Protein AF-A0A7C2KXH8-F1 (afdb_monomer_lite)

Secondary structure (DSSP, 8-state):
--SSHHHHHHHHHHHHHHHHHHHHHHHHHHHHHHHHHHHHHHHT-HHHHHHHHHHHHHHTTSS-HHHHHHHHHHHH-

pLDDT: mean 75.17, std 13.09, range [52.44, 97.06]

Foldseek 3Di:
DPPPVVVVVVVVVVVVVVVVVVVVVVVVVVVVVVVVVVVVVQVVPVLNVVLVVLVVCVVVVVDDPVRNVVVNVVSVD

Sequence (77 aa):
MMQEAGMDMMWGMSGMMAFMILAWVVVIAAIVAAVWWAVRYIRSNPRNAALDILRERYARGEISREEYESRRRDLAA

Structure (mmCIF, N/CA/C/O backbone):
data_AF-A0A7C2KXH8-F1
#
_entry.id   AF-A0A7C2KXH8-F1
#
loop_
_atom_site.group_PDB
_atom_site.id
_atom_site.type_symbol
_atom_site.label_atom_id
_atom_site.label_alt_id
_atom_site.label_comp_id
_atom_site.label_asym_id
_atom_site.label_entity_id
_atom_site.label_seq_id
_atom_site.pdbx_PDB_ins_code
_atom_site.Cartn_x
_atom_site.Cartn_y
_atom_site.Cartn_z
_atom_site.occupancy
_atom_site.B_iso_or_equiv
_atom_site.auth_seq_id
_atom_site.auth_comp_id
_atom_site.auth_asym_id
_atom_site.auth_atom_id
_atom_site.pdbx_PDB_model_num
ATOM 1 N N . MET A 1 1 ? 34.470 -0.944 -42.213 1.00 57.06 1 MET A N 1
ATOM 2 C CA . MET A 1 1 ? 34.565 -1.143 -40.748 1.00 57.06 1 MET A CA 1
ATOM 3 C C . MET A 1 1 ? 33.781 -0.117 -39.917 1.00 57.06 1 MET A C 1
ATOM 5 O O . MET A 1 1 ? 33.625 -0.349 -38.734 1.00 57.06 1 MET A O 1
ATOM 9 N N . MET A 1 2 ? 33.234 0.977 -40.479 1.00 60.31 2 MET A N 1
ATOM 10 C CA . MET A 1 2 ? 32.467 1.973 -39.693 1.00 60.31 2 MET A CA 1
ATOM 11 C C . MET A 1 2 ? 30.977 1.638 -39.471 1.00 60.31 2 MET A C 1
ATOM 13 O O . MET A 1 2 ? 30.276 2.411 -38.833 1.00 60.31 2 MET A O 1
ATOM 17 N N . GLN A 1 3 ? 30.470 0.525 -40.009 1.00 57.56 3 GLN A N 1
ATOM 18 C CA . GLN A 1 3 ? 29.028 0.237 -40.008 1.00 57.56 3 GLN A CA 1
ATOM 19 C C . GLN A 1 3 ? 28.564 -0.578 -38.787 1.00 57.56 3 GLN A C 1
ATOM 21 O O . GLN A 1 3 ? 27.379 -0.574 -38.479 1.00 57.56 3 GLN A O 1
ATOM 26 N N . GLU A 1 4 ? 29.485 -1.214 -38.054 1.00 56.47 4 GLU A N 1
ATOM 27 C CA . GLU A 1 4 ? 29.132 -2.061 -36.902 1.00 56.47 4 GLU A CA 1
ATOM 28 C C . GLU A 1 4 ? 28.962 -1.246 -35.609 1.00 56.47 4 GLU A C 1
ATOM 30 O O . GLU A 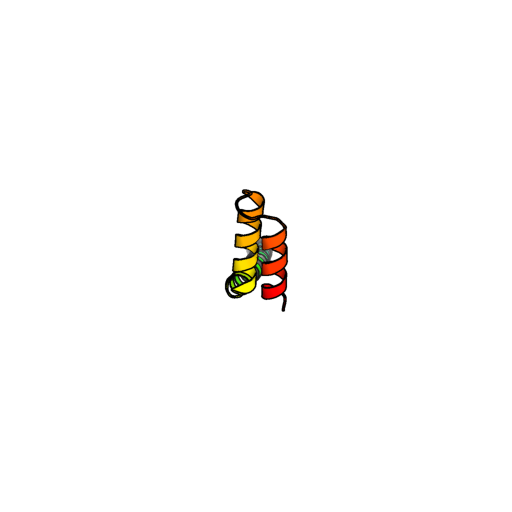1 4 ? 27.984 -1.423 -34.892 1.00 56.47 4 GLU A O 1
ATOM 35 N N . ALA A 1 5 ? 29.795 -0.219 -35.396 1.00 58.34 5 ALA A N 1
ATOM 36 C CA . ALA A 1 5 ? 29.751 0.620 -34.190 1.00 58.34 5 ALA A CA 1
ATOM 37 C C . ALA A 1 5 ? 28.463 1.462 -34.026 1.00 58.34 5 ALA A C 1
ATOM 39 O O . ALA A 1 5 ? 28.181 1.967 -32.939 1.00 58.34 5 ALA A O 1
ATOM 40 N N . GLY A 1 6 ? 27.679 1.642 -35.096 1.00 58.56 6 GLY A N 1
ATOM 41 C CA . GLY A 1 6 ? 26.410 2.375 -35.050 1.00 58.56 6 GLY A CA 1
ATOM 42 C C . GLY A 1 6 ? 25.250 1.560 -34.469 1.00 58.56 6 GLY A C 1
ATOM 43 O O . GLY A 1 6 ? 24.375 2.124 -33.811 1.00 58.56 6 GLY A O 1
ATOM 44 N N . MET A 1 7 ? 25.252 0.236 -34.668 1.00 60.06 7 MET A N 1
ATOM 45 C CA . MET A 1 7 ? 24.184 -0.640 -34.168 1.00 60.06 7 MET A CA 1
ATOM 46 C C . MET A 1 7 ? 24.316 -0.893 -32.662 1.00 60.06 7 MET A C 1
ATOM 48 O O . MET A 1 7 ? 23.306 -0.892 -31.953 1.00 60.06 7 MET A O 1
ATOM 52 N N . ASP A 1 8 ? 25.547 -0.997 -32.160 1.00 59.47 8 ASP A N 1
ATOM 53 C CA . ASP A 1 8 ? 25.832 -1.237 -30.740 1.00 59.47 8 ASP A CA 1
ATOM 54 C C . ASP A 1 8 ? 25.449 -0.037 -29.860 1.00 59.47 8 ASP A C 1
ATOM 56 O O . ASP A 1 8 ? 24.906 -0.201 -28.764 1.00 59.47 8 ASP A O 1
ATOM 60 N N . MET A 1 9 ? 25.653 1.190 -30.358 1.00 60.88 9 MET A N 1
ATOM 61 C CA . MET A 1 9 ? 25.245 2.407 -29.646 1.00 60.88 9 MET A CA 1
ATOM 62 C C . MET A 1 9 ? 23.721 2.599 -29.623 1.00 60.88 9 MET A C 1
ATOM 64 O O . MET A 1 9 ? 23.186 3.050 -28.609 1.00 60.88 9 MET A O 1
ATOM 68 N N . MET A 1 10 ? 22.996 2.210 -30.680 1.00 59.97 10 MET A N 1
ATOM 69 C CA . MET A 1 10 ? 21.524 2.240 -30.685 1.00 59.97 10 MET A CA 1
ATOM 70 C C . MET A 1 10 ? 20.917 1.207 -29.723 1.00 59.97 10 MET A C 1
ATOM 72 O O . MET A 1 10 ? 19.973 1.527 -28.995 1.00 59.97 10 MET A O 1
ATOM 76 N N . TRP A 1 11 ? 21.477 -0.005 -29.665 1.00 64.25 11 TRP A N 1
ATOM 77 C CA . TRP A 1 11 ? 21.053 -1.030 -28.706 1.00 64.25 11 TRP A CA 1
ATOM 78 C C . TRP A 1 11 ? 21.369 -0.632 -27.258 1.00 64.25 11 TRP A C 1
ATOM 80 O O . TRP A 1 11 ? 20.497 -0.750 -26.392 1.00 64.25 11 TRP A O 1
ATOM 90 N N . GLY A 1 12 ? 22.553 -0.067 -26.998 1.00 68.31 12 GLY A N 1
ATOM 91 C CA . GLY A 1 12 ? 22.948 0.416 -25.670 1.00 68.31 12 GLY A CA 1
ATOM 92 C C . GLY A 1 12 ? 22.039 1.522 -25.120 1.00 68.31 12 GLY A C 1
ATOM 93 O O . GLY A 1 12 ? 21.643 1.477 -23.953 1.00 68.31 12 GLY A O 1
ATOM 94 N N . MET A 1 13 ? 21.623 2.468 -25.968 1.00 68.62 13 MET A N 1
ATOM 95 C CA . MET A 1 13 ? 20.705 3.548 -25.578 1.00 68.62 13 MET A CA 1
ATOM 96 C C . MET A 1 13 ? 19.302 3.017 -25.231 1.00 68.62 13 MET A C 1
ATOM 98 O O . MET A 1 13 ? 18.671 3.473 -24.275 1.00 68.62 13 MET A O 1
ATOM 102 N N . SER A 1 14 ? 18.818 2.026 -25.990 1.00 74.00 14 SER A N 1
ATOM 103 C CA . SER A 1 14 ? 17.503 1.411 -25.767 1.00 74.00 14 SER A CA 1
ATOM 104 C C . SER A 1 14 ? 17.442 0.596 -24.468 1.00 74.00 14 SER A C 1
ATOM 106 O O . SER A 1 14 ? 16.442 0.651 -23.749 1.00 74.00 14 SER A O 1
ATOM 108 N N . GLY A 1 15 ? 18.539 -0.081 -24.107 1.00 81.00 15 GLY A N 1
ATOM 109 C CA . GLY A 1 15 ? 18.646 -0.845 -22.864 1.00 81.00 15 GLY A CA 1
ATOM 110 C C . GLY A 1 15 ? 18.579 0.036 -21.613 1.00 81.00 15 GLY A C 1
ATOM 111 O O . GLY A 1 15 ? 17.911 -0.319 -20.642 1.00 81.00 15 GLY A O 1
ATOM 112 N N . MET A 1 16 ? 19.196 1.221 -21.650 1.00 79.94 16 MET A N 1
ATOM 113 C CA . MET A 1 16 ? 19.164 2.177 -20.535 1.00 79.94 16 MET A CA 1
ATOM 114 C C . MET A 1 16 ? 17.752 2.729 -20.281 1.00 79.94 16 MET A C 1
ATOM 116 O O . MET A 1 16 ? 17.310 2.806 -19.132 1.00 79.94 16 MET A O 1
ATOM 120 N N . MET A 1 17 ? 17.014 3.048 -21.349 1.00 81.62 17 MET A N 1
ATOM 121 C CA . MET A 1 17 ? 15.620 3.501 -21.253 1.00 81.62 17 MET A CA 1
ATOM 122 C C . MET A 1 17 ? 14.690 2.396 -20.743 1.00 81.62 17 MET A C 1
ATOM 124 O O . MET A 1 17 ? 13.844 2.646 -19.882 1.00 81.62 17 MET A O 1
ATOM 128 N N . ALA A 1 18 ? 14.873 1.162 -21.220 1.00 86.44 18 ALA A N 1
ATOM 129 C CA . ALA A 1 18 ? 14.109 0.013 -20.747 1.00 86.44 18 ALA A CA 1
ATOM 130 C C . ALA A 1 18 ? 14.353 -0.256 -19.253 1.00 86.44 18 ALA A C 1
ATOM 132 O O . ALA A 1 18 ? 13.401 -0.486 -18.509 1.00 86.44 18 ALA A O 1
ATOM 133 N N . PHE A 1 19 ? 15.604 -0.159 -18.794 1.00 87.69 19 PHE A N 1
ATOM 134 C CA . PHE A 1 19 ? 15.949 -0.330 -17.383 1.00 87.69 19 PHE A CA 1
ATOM 135 C C . PHE A 1 19 ? 15.326 0.751 -16.491 1.00 87.69 19 PHE A C 1
ATOM 137 O O . PHE A 1 19 ? 14.798 0.429 -15.428 1.00 87.69 19 PHE A O 1
ATOM 144 N N . MET A 1 20 ? 15.310 2.017 -16.925 1.00 88.19 20 MET A N 1
ATOM 145 C CA . MET A 1 20 ? 14.617 3.086 -16.193 1.00 88.19 20 MET A CA 1
ATOM 146 C C . MET A 1 20 ? 13.119 2.806 -16.048 1.00 88.19 20 MET A C 1
ATOM 148 O O . MET A 1 20 ? 12.576 2.937 -14.952 1.00 88.19 20 MET A O 1
ATOM 152 N N . ILE A 1 21 ? 12.448 2.407 -17.132 1.00 91.62 21 ILE A N 1
ATOM 153 C CA . ILE A 1 21 ? 11.017 2.076 -17.093 1.00 91.62 21 ILE A CA 1
ATOM 154 C C . ILE A 1 21 ? 10.778 0.871 -16.180 1.00 91.62 21 ILE A C 1
ATOM 156 O O . ILE A 1 21 ? 9.874 0.905 -15.349 1.00 91.62 21 ILE A O 1
ATOM 160 N N . LEU A 1 22 ? 11.610 -0.167 -16.280 1.00 94.06 22 LEU A N 1
ATOM 161 C CA . LEU A 1 22 ? 11.529 -1.342 -15.417 1.00 94.06 22 LEU A CA 1
ATOM 162 C C . LEU A 1 22 ? 11.690 -0.960 -13.936 1.00 94.06 22 LEU A C 1
ATOM 164 O O . LEU A 1 22 ? 10.906 -1.406 -13.102 1.00 94.06 22 LEU A O 1
ATOM 168 N N . ALA A 1 23 ? 12.651 -0.093 -13.610 1.00 93.12 23 ALA A N 1
ATOM 169 C CA . ALA A 1 23 ? 12.850 0.408 -12.253 1.00 93.12 23 ALA A CA 1
ATOM 170 C C . ALA A 1 23 ? 11.606 1.151 -11.737 1.00 93.12 23 ALA A C 1
ATOM 172 O O . ALA A 1 23 ? 11.168 0.905 -10.614 1.00 93.12 23 ALA A O 1
ATOM 173 N N . TRP A 1 24 ? 10.977 1.989 -12.566 1.00 95.25 24 TRP A N 1
ATOM 174 C CA . TRP A 1 24 ? 9.710 2.645 -12.222 1.00 95.25 24 TRP A CA 1
ATOM 175 C C . TRP A 1 24 ? 8.566 1.655 -12.003 1.00 95.25 24 TRP A C 1
ATOM 177 O O . TRP A 1 24 ? 7.806 1.806 -11.046 1.00 95.25 24 TRP A O 1
ATOM 187 N N . VAL A 1 25 ? 8.458 0.617 -12.835 1.00 96.56 25 VAL A N 1
ATOM 188 C CA . VAL A 1 25 ? 7.465 -0.453 -12.653 1.00 96.56 25 VAL A CA 1
ATOM 189 C C . VAL A 1 25 ? 7.677 -1.164 -11.317 1.00 96.56 25 VAL A C 1
ATOM 191 O O . VAL A 1 25 ? 6.707 -1.397 -10.599 1.00 96.56 25 VAL A O 1
ATOM 194 N N . VAL A 1 26 ? 8.926 -1.451 -10.938 1.00 96.81 26 VAL A N 1
ATOM 195 C CA . VAL A 1 26 ? 9.254 -2.056 -9.637 1.00 96.81 26 VAL A CA 1
ATOM 196 C C . VAL A 1 26 ? 8.870 -1.130 -8.482 1.00 96.81 26 VAL A C 1
ATOM 198 O O . VAL A 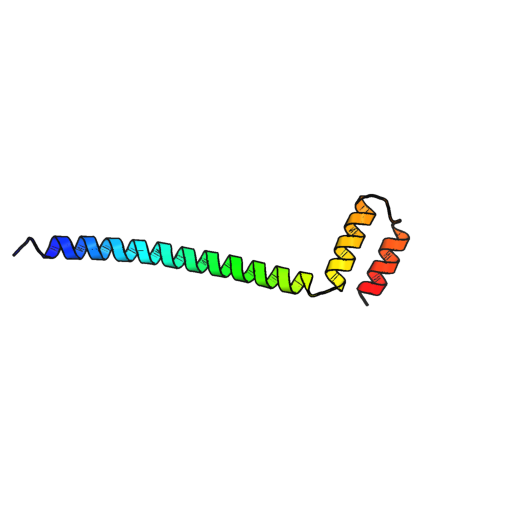1 26 ? 8.266 -1.592 -7.516 1.00 96.81 26 VAL A O 1
ATOM 201 N N . VAL A 1 27 ? 9.153 0.172 -8.583 1.00 96.38 27 VAL A N 1
ATOM 202 C CA . VAL A 1 27 ? 8.756 1.162 -7.566 1.00 96.38 27 VAL A CA 1
ATOM 203 C C . VAL A 1 27 ? 7.234 1.200 -7.407 1.00 96.38 27 VAL A C 1
ATOM 205 O O . VAL A 1 27 ? 6.730 1.122 -6.287 1.00 96.38 27 VAL A O 1
ATOM 208 N N . ILE A 1 28 ? 6.488 1.261 -8.513 1.00 96.88 28 ILE A N 1
ATOM 209 C CA . ILE A 1 28 ? 5.020 1.257 -8.483 1.00 96.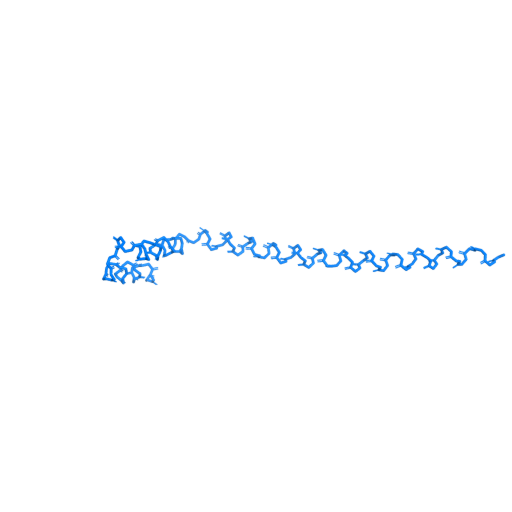88 28 ILE A CA 1
ATOM 210 C C . ILE A 1 28 ? 4.503 -0.054 -7.883 1.00 96.88 28 ILE A C 1
ATOM 212 O O . ILE A 1 28 ? 3.640 -0.026 -7.007 1.00 96.88 28 ILE A O 1
ATOM 216 N N . ALA A 1 29 ? 5.049 -1.197 -8.300 1.00 97.06 29 ALA A N 1
ATOM 217 C CA . ALA A 1 29 ? 4.673 -2.501 -7.766 1.00 97.06 29 ALA A CA 1
ATOM 218 C C . ALA A 1 29 ? 4.932 -2.593 -6.254 1.00 97.06 29 ALA A C 1
ATOM 220 O O . ALA A 1 29 ? 4.079 -3.094 -5.522 1.00 97.06 29 ALA A O 1
ATOM 221 N N . ALA A 1 30 ? 6.057 -2.057 -5.772 1.00 96.50 30 ALA A N 1
ATOM 222 C CA . ALA A 1 30 ? 6.376 -1.999 -4.349 1.00 96.50 30 ALA A CA 1
ATOM 223 C C . ALA A 1 30 ? 5.362 -1.146 -3.569 1.00 96.50 30 ALA A C 1
ATOM 225 O O . ALA A 1 30 ? 4.892 -1.573 -2.515 1.00 96.50 30 ALA A O 1
ATOM 226 N N . ILE A 1 31 ? 4.966 0.017 -4.101 1.00 96.75 31 ILE A N 1
ATOM 227 C CA . ILE A 1 31 ? 3.936 0.872 -3.487 1.00 96.75 31 ILE A CA 1
ATOM 228 C C . ILE A 1 31 ? 2.592 0.140 -3.440 1.00 96.75 31 ILE A C 1
ATOM 230 O O . ILE A 1 31 ? 1.956 0.087 -2.387 1.00 96.75 31 ILE A O 1
ATOM 234 N N . VAL A 1 32 ? 2.163 -0.458 -4.554 1.00 96.56 32 VAL A N 1
ATOM 235 C CA . VAL A 1 32 ? 0.895 -1.201 -4.627 1.00 96.56 32 VAL A CA 1
ATOM 236 C C . VAL A 1 32 ? 0.899 -2.375 -3.649 1.00 96.56 32 VAL A C 1
ATOM 238 O O . VAL A 1 32 ? -0.078 -2.563 -2.925 1.00 96.56 32 VAL A O 1
ATOM 241 N N . ALA A 1 33 ? 1.997 -3.129 -3.569 1.00 95.81 33 ALA A N 1
ATOM 242 C CA . ALA A 1 33 ? 2.148 -4.226 -2.620 1.00 95.81 33 ALA A CA 1
ATOM 243 C C . ALA A 1 33 ? 2.095 -3.736 -1.166 1.00 95.81 33 ALA A C 1
ATOM 245 O O . ALA A 1 33 ? 1.393 -4.333 -0.351 1.00 95.81 33 ALA A O 1
ATOM 246 N N . ALA A 1 34 ? 2.769 -2.625 -0.848 1.00 94.19 34 ALA A N 1
ATOM 247 C CA . ALA A 1 34 ? 2.742 -2.026 0.483 1.00 94.19 34 ALA A CA 1
ATOM 248 C C . ALA A 1 34 ? 1.326 -1.584 0.880 1.00 94.19 34 ALA A C 1
ATOM 250 O O . ALA A 1 34 ? 0.866 -1.911 1.974 1.00 94.19 34 ALA A O 1
ATOM 251 N N . VAL A 1 35 ? 0.601 -0.909 -0.020 1.00 93.75 35 VAL A N 1
ATOM 252 C CA . VAL A 1 35 ? -0.792 -0.495 0.214 1.00 93.75 35 VAL A CA 1
ATOM 253 C C . VAL A 1 35 ? -1.700 -1.713 0.363 1.00 93.75 35 VAL A C 1
ATOM 255 O O . VAL A 1 35 ? -2.506 -1.765 1.290 1.00 93.75 35 VAL A O 1
ATOM 258 N N . TRP A 1 36 ? -1.563 -2.717 -0.502 1.00 92.31 36 TRP A N 1
ATOM 259 C CA . TRP A 1 36 ? -2.364 -3.937 -0.430 1.00 92.31 36 TRP A CA 1
ATOM 260 C C . TRP A 1 36 ? -2.145 -4.684 0.890 1.00 92.31 36 TRP A C 1
ATOM 262 O O . TRP A 1 36 ? -3.111 -5.105 1.533 1.00 92.31 36 TRP A O 1
ATOM 272 N N . TRP A 1 37 ? -0.892 -4.783 1.340 1.00 87.44 37 TRP A N 1
ATOM 273 C CA . TRP A 1 37 ? -0.547 -5.413 2.611 1.00 87.44 37 TRP A CA 1
ATOM 274 C C . TRP A 1 37 ? -1.050 -4.599 3.808 1.00 87.44 37 TRP A C 1
ATOM 276 O O . TRP A 1 37 ? -1.648 -5.168 4.720 1.00 87.44 37 TRP A O 1
ATOM 286 N N . ALA A 1 38 ? -0.922 -3.270 3.768 1.00 83.62 38 ALA A N 1
ATOM 287 C CA . ALA A 1 38 ? -1.449 -2.375 4.797 1.00 83.62 38 ALA A CA 1
ATOM 288 C C . ALA A 1 38 ? -2.979 -2.464 4.908 1.00 83.62 38 ALA A C 1
ATOM 290 O O . ALA A 1 38 ? -3.509 -2.629 6.005 1.00 83.62 38 ALA A O 1
ATOM 291 N N . VAL A 1 39 ? -3.703 -2.435 3.785 1.00 80.69 39 VAL A N 1
ATOM 292 C CA . VAL A 1 39 ? -5.167 -2.596 3.766 1.00 80.69 39 VAL A CA 1
ATOM 293 C C . VAL A 1 39 ? -5.564 -3.973 4.285 1.00 80.69 39 VAL A C 1
ATOM 295 O O . VAL A 1 39 ? -6.527 -4.083 5.047 1.00 80.69 39 VAL A O 1
ATOM 298 N N . ARG A 1 40 ? -4.830 -5.029 3.914 1.00 77.00 40 ARG A N 1
ATOM 299 C CA . ARG A 1 40 ? -5.084 -6.378 4.425 1.00 77.00 40 ARG A CA 1
ATOM 300 C C . ARG A 1 40 ? -4.879 -6.445 5.934 1.00 77.00 40 ARG A C 1
ATOM 302 O O . ARG A 1 40 ? -5.762 -6.975 6.596 1.00 77.00 40 ARG A O 1
ATOM 309 N N . TYR A 1 41 ? -3.807 -5.848 6.452 1.00 69.75 41 TYR A N 1
ATOM 310 C CA . TYR A 1 41 ? -3.510 -5.773 7.883 1.00 69.75 41 TYR A CA 1
ATOM 311 C C . TYR A 1 41 ? -4.583 -4.990 8.659 1.00 69.75 41 TYR A C 1
ATOM 313 O O . TYR A 1 41 ? -5.067 -5.449 9.695 1.00 69.75 41 TYR A O 1
ATOM 321 N N . ILE A 1 42 ? -5.024 -3.847 8.121 1.00 64.12 42 ILE A N 1
ATOM 322 C CA . ILE A 1 42 ? -6.079 -3.011 8.713 1.00 64.12 42 ILE A CA 1
ATOM 323 C C . ILE A 1 42 ? -7.427 -3.745 8.715 1.00 64.12 42 ILE A C 1
ATOM 325 O O . ILE A 1 42 ? -8.115 -3.736 9.735 1.00 64.12 42 ILE A O 1
ATOM 329 N N . ARG A 1 43 ? -7.789 -4.432 7.621 1.00 58.56 43 ARG A N 1
ATOM 330 C CA . ARG A 1 43 ? -9.024 -5.235 7.538 1.00 58.56 43 ARG A CA 1
ATOM 331 C C . ARG A 1 43 ? -8.995 -6.494 8.402 1.00 58.56 43 ARG A C 1
ATOM 333 O O . ARG A 1 43 ? -10.054 -6.931 8.840 1.00 58.56 43 ARG A O 1
ATOM 340 N N . SER A 1 44 ? -7.826 -7.080 8.654 1.00 56.94 44 SER A N 1
ATOM 341 C CA . SER A 1 44 ? -7.685 -8.214 9.578 1.00 56.94 44 SER A CA 1
ATOM 342 C C . SER A 1 44 ? -7.708 -7.814 11.052 1.00 56.94 44 SER A C 1
ATOM 344 O O . SER A 1 44 ? -7.729 -8.703 11.897 1.00 56.94 44 SER A O 1
ATOM 346 N N . ASN A 1 45 ? -7.742 -6.516 11.377 1.00 59.06 45 ASN A N 1
ATOM 347 C CA . ASN A 1 45 ? -7.961 -6.060 12.742 1.00 59.06 45 ASN A CA 1
ATOM 348 C C . ASN A 1 45 ? -9.468 -5.794 12.953 1.00 59.06 45 ASN A C 1
ATOM 350 O O . ASN A 1 45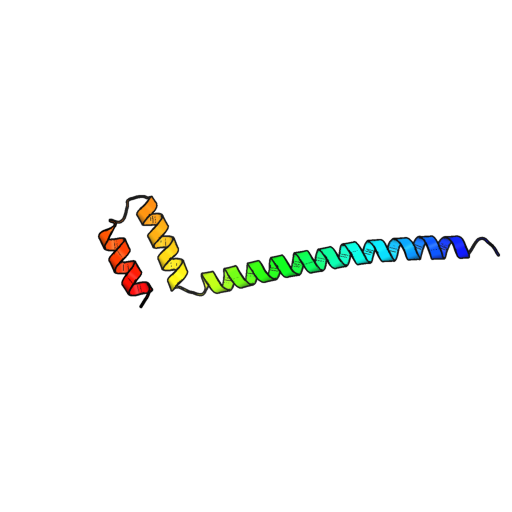 ? -9.943 -4.707 12.610 1.00 59.06 45 ASN A O 1
ATOM 354 N N . PRO A 1 46 ? -10.246 -6.744 13.513 1.00 60.41 46 PRO A N 1
ATOM 355 C CA . PRO A 1 46 ? -11.695 -6.594 13.689 1.00 60.41 46 PRO A CA 1
ATOM 356 C C . PRO A 1 46 ? -12.079 -5.336 14.484 1.00 60.41 46 PRO A C 1
ATOM 358 O O . PRO A 1 46 ? -13.150 -4.776 14.260 1.00 60.41 46 PRO A O 1
ATOM 361 N N . ARG A 1 47 ? -11.176 -4.828 15.339 1.00 61.50 47 ARG A N 1
ATOM 362 C CA . ARG A 1 47 ? -11.337 -3.543 16.038 1.00 61.50 47 ARG A CA 1
ATOM 363 C C . ARG A 1 47 ? -11.464 -2.344 15.089 1.00 61.50 47 ARG A C 1
ATOM 365 O O . ARG A 1 47 ? -12.333 -1.509 15.309 1.00 61.50 47 ARG A O 1
ATOM 372 N N . ASN A 1 48 ? -10.650 -2.254 14.034 1.00 61.00 48 ASN A N 1
ATOM 373 C CA . ASN A 1 48 ? -10.696 -1.108 13.113 1.00 61.00 48 ASN A CA 1
ATOM 374 C C . ASN A 1 48 ? -11.938 -1.152 12.220 1.00 61.00 48 ASN A C 1
ATOM 376 O O . ASN A 1 48 ? -12.594 -0.132 12.043 1.00 61.00 48 ASN A O 1
ATOM 380 N N . ALA A 1 49 ? -12.317 -2.341 11.742 1.00 64.62 49 ALA A N 1
ATOM 381 C CA . ALA A 1 49 ? -13.558 -2.515 10.991 1.00 64.62 49 ALA A CA 1
ATOM 382 C C . ALA A 1 49 ? -14.794 -2.151 11.837 1.00 64.62 49 ALA A C 1
ATOM 384 O O . ALA A 1 49 ? -15.704 -1.488 11.345 1.00 64.62 49 ALA A O 1
ATOM 385 N N . ALA A 1 50 ? -14.813 -2.529 13.121 1.00 66.19 50 ALA A N 1
ATOM 386 C CA . ALA A 1 50 ? -15.891 -2.159 14.036 1.00 66.19 50 ALA A CA 1
ATOM 387 C C . ALA A 1 50 ? -15.971 -0.640 14.258 1.00 66.19 50 ALA A C 1
ATOM 389 O O . ALA A 1 50 ? -17.071 -0.088 14.266 1.00 66.19 50 ALA A O 1
ATOM 390 N N . LEU A 1 51 ? -14.826 0.039 14.393 1.00 67.94 51 LEU A N 1
ATOM 391 C CA . LEU A 1 51 ? -14.764 1.493 14.561 1.00 67.94 51 LEU A CA 1
ATOM 392 C C . LEU A 1 51 ? -15.202 2.253 13.303 1.00 67.94 51 LEU A C 1
ATOM 394 O O . LEU A 1 51 ? -15.965 3.211 13.430 1.00 67.94 51 LEU A O 1
ATOM 398 N N . ASP A 1 52 ? -14.783 1.824 12.110 1.00 70.31 52 ASP A N 1
ATOM 399 C CA . ASP A 1 52 ? -15.199 2.451 10.846 1.00 70.31 52 ASP A CA 1
ATOM 400 C C . ASP A 1 52 ? -16.711 2.306 10.619 1.00 70.31 52 ASP A C 1
ATOM 402 O O . ASP A 1 52 ? -17.387 3.288 10.307 1.00 70.31 52 ASP A O 1
ATOM 406 N N . ILE A 1 53 ? -17.274 1.124 10.897 1.00 73.88 53 ILE A N 1
ATOM 407 C CA . ILE A 1 53 ? -18.726 0.891 10.839 1.00 73.88 53 ILE A CA 1
ATOM 408 C C . ILE A 1 53 ? -19.469 1.762 11.863 1.00 73.88 53 ILE A C 1
ATOM 410 O O . ILE A 1 53 ? -20.540 2.294 11.559 1.00 73.88 53 ILE A O 1
ATOM 414 N N . LEU A 1 54 ? -18.926 1.926 13.076 1.00 72.81 54 LEU A N 1
ATOM 415 C CA . LEU A 1 54 ? -19.519 2.793 14.099 1.00 72.81 54 LEU A CA 1
ATOM 416 C C . LEU A 1 54 ? -19.557 4.256 13.645 1.00 72.81 54 LEU A C 1
ATOM 418 O O . LEU A 1 54 ? -20.558 4.947 13.839 1.00 72.81 54 LEU A O 1
ATOM 422 N N . ARG A 1 55 ? -18.466 4.719 13.030 1.00 72.19 55 ARG A N 1
ATOM 423 C CA . ARG A 1 55 ? -18.315 6.091 12.538 1.00 72.19 55 ARG A CA 1
ATOM 424 C C . ARG A 1 55 ? -19.295 6.393 11.413 1.00 72.19 55 ARG A C 1
ATOM 426 O O . ARG A 1 55 ? -19.882 7.471 11.388 1.00 72.19 55 ARG A O 1
ATOM 433 N N . GLU A 1 56 ? -19.509 5.427 10.526 1.00 77.50 56 GLU A N 1
ATOM 434 C CA . GLU A 1 56 ? -20.452 5.557 9.422 1.00 77.50 56 GLU A CA 1
ATOM 435 C C . GLU A 1 56 ? -21.910 5.628 9.907 1.00 77.50 56 GLU A C 1
ATOM 437 O O . GLU A 1 56 ? -22.684 6.443 9.407 1.00 77.50 56 GLU A O 1
ATOM 442 N N . ARG A 1 57 ? -22.281 4.851 10.936 1.00 76.81 57 ARG A N 1
ATOM 443 C CA . ARG A 1 57 ? -23.626 4.915 11.547 1.00 76.81 57 ARG A CA 1
ATOM 444 C C . ARG A 1 57 ? -23.859 6.181 12.365 1.00 76.81 57 ARG A C 1
ATOM 446 O O . ARG A 1 57 ? -24.955 6.731 12.327 1.00 76.81 57 ARG A O 1
ATOM 453 N N . TYR A 1 58 ? -22.831 6.675 13.054 1.00 74.81 58 TYR A N 1
ATOM 454 C CA . TYR A 1 58 ? -22.884 7.979 13.717 1.00 74.81 58 TYR A CA 1
ATOM 455 C C . TYR A 1 58 ? -23.082 9.115 12.701 1.00 74.81 58 TYR A C 1
ATOM 457 O O . TYR A 1 58 ? -23.915 9.989 12.914 1.00 74.81 58 TYR A O 1
ATOM 465 N N . ALA A 1 59 ? -22.383 9.073 11.559 1.00 80.00 59 ALA A N 1
ATOM 466 C CA . ALA A 1 59 ? -22.549 10.057 10.485 1.00 80.00 59 ALA A CA 1
ATOM 467 C C . ALA A 1 59 ? -23.944 10.007 9.834 1.00 80.00 59 ALA A C 1
ATOM 469 O O . ALA A 1 59 ? -24.462 11.041 9.421 1.00 80.00 59 ALA A O 1
ATOM 470 N N . ARG A 1 60 ? -24.571 8.824 9.783 1.00 80.88 60 ARG A N 1
ATOM 471 C CA . ARG A 1 60 ? -25.980 8.660 9.384 1.00 80.88 60 ARG A CA 1
ATOM 472 C C . ARG A 1 60 ? -26.980 9.108 10.455 1.00 80.88 60 ARG A C 1
ATOM 474 O O . ARG A 1 60 ? -28.169 9.172 10.165 1.00 80.88 60 ARG A O 1
ATOM 481 N N . GLY A 1 61 ? -26.523 9.407 11.673 1.00 76.62 61 GLY A N 1
ATOM 482 C CA . GLY A 1 61 ? -27.380 9.772 12.801 1.00 76.62 61 GLY A CA 1
ATOM 483 C C . GLY A 1 61 ? -28.156 8.597 13.407 1.00 76.62 61 GLY A C 1
ATOM 484 O O . GLY A 1 61 ? -29.046 8.821 14.219 1.00 76.62 61 GLY A O 1
ATOM 485 N N . GLU A 1 62 ? -27.824 7.354 13.040 1.00 77.69 62 GLU A N 1
ATOM 486 C CA . GLU A 1 62 ? -28.471 6.141 13.571 1.00 77.69 62 GLU A CA 1
ATOM 487 C C . GLU A 1 62 ? -28.059 5.842 15.024 1.00 77.69 62 GLU A C 1
ATOM 489 O O . GLU A 1 62 ? -28.728 5.072 15.705 1.00 77.69 62 GLU A O 1
ATOM 494 N N . ILE A 1 63 ? -26.949 6.423 15.496 1.00 76.12 63 ILE A N 1
ATOM 495 C CA . ILE A 1 63 ? -26.377 6.194 16.830 1.00 76.12 63 ILE A CA 1
ATOM 496 C C . ILE A 1 63 ? -26.120 7.539 17.519 1.00 76.12 63 ILE A C 1
ATOM 498 O O . ILE A 1 63 ? -25.562 8.457 16.911 1.00 76.12 63 ILE A O 1
ATOM 502 N N . SER A 1 64 ? -26.489 7.647 18.801 1.00 75.88 64 SER A N 1
ATOM 503 C CA . SER A 1 64 ? -26.239 8.843 19.616 1.00 75.88 64 SER A CA 1
ATOM 504 C C . SER A 1 64 ? -24.758 8.968 20.006 1.00 75.88 64 SER A C 1
ATOM 506 O O . SER A 1 64 ? -24.010 7.990 20.082 1.00 75.88 64 SER A O 1
ATOM 508 N N . ARG A 1 65 ? -24.314 10.196 20.295 1.00 72.56 65 ARG A N 1
ATOM 509 C CA . ARG A 1 65 ? -22.928 10.483 20.698 1.00 72.56 65 ARG A CA 1
ATOM 510 C C . ARG A 1 65 ? -22.495 9.712 21.956 1.00 72.56 65 ARG A C 1
ATOM 512 O O . ARG A 1 65 ? -21.328 9.340 22.058 1.00 72.56 65 ARG A O 1
ATOM 519 N N . GLU A 1 66 ? -23.418 9.439 22.875 1.00 74.69 66 GLU A N 1
ATOM 520 C CA . GLU A 1 66 ? -23.149 8.700 24.118 1.00 74.69 66 GLU A CA 1
ATOM 521 C C . GLU A 1 66 ? -22.888 7.210 23.859 1.00 74.69 66 GLU A C 1
ATOM 523 O O . GLU A 1 66 ? -21.926 6.651 24.390 1.00 74.69 66 GLU A O 1
ATOM 528 N N . GLU A 1 67 ? -23.667 6.576 22.976 1.00 70.69 67 GLU A N 1
ATOM 529 C CA . GLU A 1 67 ? -23.413 5.191 22.553 1.00 70.69 67 GLU A CA 1
ATOM 530 C C . GLU A 1 67 ? -22.102 5.059 21.768 1.00 70.69 67 GLU A C 1
ATOM 532 O O . GLU A 1 67 ? -21.378 4.071 21.929 1.00 70.69 67 GLU A O 1
ATOM 537 N N . TYR A 1 68 ? -21.769 6.055 20.940 1.00 72.25 68 TYR A N 1
ATOM 538 C CA . TYR A 1 68 ? -20.499 6.086 20.214 1.00 72.25 68 TYR A CA 1
ATOM 539 C C . TYR A 1 68 ? -19.301 6.148 21.173 1.00 72.25 68 TYR A C 1
ATOM 541 O O . TYR A 1 68 ? -18.336 5.402 20.999 1.00 72.25 68 TYR A O 1
ATOM 549 N N . GLU A 1 69 ? -19.350 6.997 22.205 1.00 72.31 69 GLU A N 1
ATOM 550 C CA . GLU A 1 69 ? -18.253 7.111 23.173 1.00 72.31 69 GLU A CA 1
ATOM 551 C C . GLU A 1 69 ? -18.095 5.868 24.058 1.00 72.31 69 GLU A C 1
ATOM 553 O O . GLU A 1 69 ? -16.958 5.452 24.300 1.00 72.31 69 GLU A O 1
ATOM 558 N N . SER A 1 70 ? -19.199 5.250 24.490 1.00 73.88 70 SER A N 1
ATOM 559 C CA . SER A 1 70 ? -19.182 3.998 25.261 1.00 73.88 70 SER A CA 1
ATOM 560 C C . SER A 1 70 ? -18.521 2.867 24.470 1.00 73.88 70 SER A C 1
ATOM 562 O O . SER A 1 70 ? -17.514 2.309 24.909 1.00 73.88 70 SER A O 1
ATOM 564 N N . ARG A 1 71 ? -19.006 2.592 23.254 1.00 69.12 71 ARG A N 1
ATOM 565 C CA . ARG A 1 71 ? -18.469 1.503 22.424 1.00 69.12 71 ARG A CA 1
ATOM 566 C C . ARG A 1 71 ? -17.045 1.777 21.945 1.00 69.12 71 ARG A C 1
ATOM 568 O O . ARG A 1 71 ? -16.260 0.844 21.798 1.00 69.12 71 ARG A O 1
ATOM 575 N N . ARG A 1 72 ? -16.675 3.046 21.727 1.00 68.94 72 ARG A N 1
ATOM 576 C CA . ARG A 1 72 ? -15.295 3.41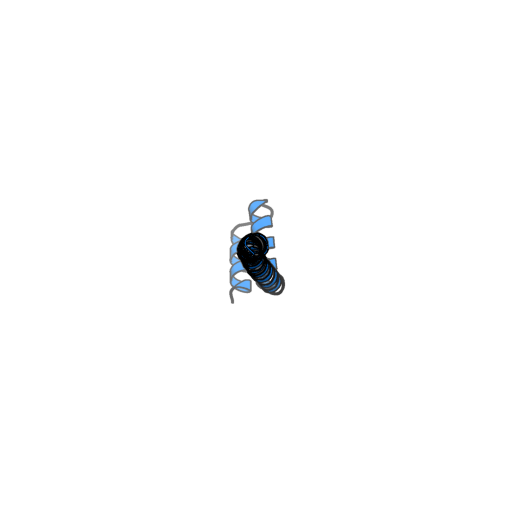9 21.391 1.00 68.94 72 ARG A CA 1
ATOM 577 C C . ARG A 1 72 ? -14.332 3.138 22.548 1.00 68.94 72 ARG A C 1
ATOM 579 O O . ARG A 1 72 ? -13.212 2.717 22.272 1.00 68.94 72 ARG A O 1
ATOM 586 N N . ARG A 1 73 ? -14.727 3.366 23.809 1.00 71.69 73 ARG A N 1
ATOM 587 C CA . ARG A 1 73 ? -13.882 3.043 24.978 1.00 71.69 73 ARG A CA 1
ATOM 588 C C . ARG A 1 73 ? -13.697 1.540 25.147 1.00 71.69 73 ARG A C 1
ATOM 590 O O . ARG A 1 73 ? -12.560 1.118 25.321 1.00 71.69 73 ARG A O 1
ATOM 597 N N . ASP A 1 74 ? -14.758 0.757 24.984 1.00 68.62 74 ASP A N 1
ATOM 598 C CA . ASP A 1 74 ? -14.683 -0.709 25.067 1.00 68.62 74 ASP A CA 1
ATOM 599 C C . ASP A 1 74 ? -13.826 -1.329 23.952 1.00 68.62 74 ASP A C 1
ATOM 601 O O . ASP A 1 74 ? -13.165 -2.339 24.160 1.00 68.62 74 ASP A O 1
ATOM 605 N N . LEU A 1 75 ? -13.797 -0.719 22.762 1.00 62.66 75 LEU A N 1
ATOM 606 C CA . LEU A 1 75 ? -12.931 -1.147 21.654 1.00 62.66 75 LEU A CA 1
ATOM 607 C C . LEU A 1 75 ? -11.486 -0.625 21.768 1.00 62.66 75 LEU A C 1
ATOM 609 O O . LEU A 1 75 ? -10.599 -1.141 21.082 1.00 62.66 75 LEU A O 1
ATOM 613 N N . ALA A 1 76 ? -11.239 0.411 22.576 1.00 61.81 76 ALA A N 1
ATOM 614 C CA . ALA A 1 76 ? -9.915 1.003 22.783 1.00 61.81 76 ALA A CA 1
ATOM 615 C C . ALA A 1 76 ? -9.146 0.381 23.962 1.00 61.81 76 ALA A C 1
ATOM 617 O O . ALA A 1 76 ? -7.918 0.424 23.935 1.00 61.81 76 ALA A O 1
ATOM 618 N N . ALA A 1 77 ? -9.846 -0.196 24.946 1.00 52.44 77 ALA A N 1
ATOM 619 C CA . ALA A 1 77 ? -9.279 -1.021 26.017 1.00 52.44 77 ALA A CA 1
ATOM 620 C C . ALA A 1 77 ? -8.957 -2.417 25.479 1.00 52.44 77 ALA A C 1
ATOM 622 O O . ALA A 1 77 ? -7.774 -2.786 25.359 1.00 52.44 77 ALA A O 1
#

Radius of gyration: 26.83 Å; chains: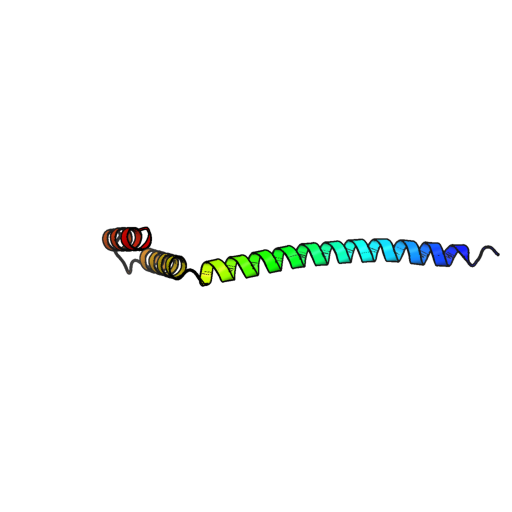 1; bounding box: 63×19×67 Å